Protein AF-A0A445AL37-F1 (afdb_monomer_lite)

Structure (mmCIF, N/CA/C/O backbone):
data_AF-A0A445AL37-F1
#
_entry.id   AF-A0A445AL37-F1
#
loop_
_atom_site.group_PDB
_atom_site.id
_atom_site.type_symbol
_atom_site.label_atom_id
_atom_site.label_alt_id
_atom_site.label_comp_id
_atom_site.label_asym_id
_atom_site.label_entity_id
_atom_site.label_seq_id
_atom_site.pdbx_PDB_ins_code
_atom_site.Cartn_x
_atom_site.Cartn_y
_atom_site.Cartn_z
_atom_site.occupancy
_atom_site.B_iso_or_equiv
_atom_site.auth_seq_id
_atom_site.auth_comp_id
_atom_site.auth_asym_id
_atom_site.auth_atom_id
_atom_site.pdbx_PDB_model_num
ATOM 1 N N . MET A 1 1 ? 36.802 3.560 -59.551 1.00 44.22 1 MET A N 1
ATOM 2 C CA . MET A 1 1 ? 37.336 3.622 -58.174 1.00 44.22 1 MET A CA 1
ATOM 3 C C . MET A 1 1 ? 36.178 3.365 -57.217 1.00 44.22 1 MET A C 1
ATOM 5 O O . MET A 1 1 ? 35.379 4.259 -56.989 1.00 44.22 1 MET A O 1
ATOM 9 N N . HIS A 1 2 ? 36.007 2.120 -56.765 1.00 55.50 2 HIS A N 1
ATOM 10 C CA . HIS A 1 2 ? 34.945 1.753 -55.824 1.00 55.50 2 HIS A CA 1
ATOM 11 C C . HIS A 1 2 ? 35.498 1.834 -54.402 1.00 55.50 2 HIS A C 1
ATOM 13 O O . HIS A 1 2 ? 36.269 0.970 -53.993 1.00 55.50 2 HIS A O 1
ATOM 19 N N . ILE A 1 3 ? 35.124 2.873 -53.657 1.00 60.44 3 ILE A N 1
ATOM 20 C CA . ILE A 1 3 ? 35.417 2.962 -52.224 1.00 60.44 3 ILE A CA 1
ATOM 21 C C . ILE A 1 3 ? 34.260 2.271 -51.496 1.00 60.44 3 ILE A C 1
ATOM 23 O O . ILE A 1 3 ? 33.146 2.790 -51.467 1.00 60.44 3 ILE A O 1
ATOM 27 N N . LYS A 1 4 ? 34.495 1.078 -50.943 1.00 62.34 4 LYS A N 1
ATOM 28 C CA . LYS A 1 4 ? 33.542 0.440 -50.024 1.00 62.34 4 LYS A CA 1
ATOM 29 C C . LYS A 1 4 ? 33.627 1.148 -48.668 1.00 62.34 4 LYS A C 1
ATOM 31 O O . LYS A 1 4 ? 34.684 1.165 -48.046 1.00 62.34 4 LYS A O 1
ATOM 36 N N . SER A 1 5 ? 32.517 1.743 -48.238 1.00 65.12 5 SER A N 1
ATOM 37 C CA . SER A 1 5 ? 32.360 2.387 -46.930 1.00 65.12 5 SER A CA 1
ATOM 38 C C . SER A 1 5 ? 32.136 1.325 -45.847 1.00 65.12 5 SER A C 1
ATOM 40 O O . SER A 1 5 ? 31.016 0.863 -45.655 1.00 65.12 5 SER A O 1
ATOM 42 N N . SER A 1 6 ? 33.198 0.918 -45.148 1.00 63.50 6 SER A N 1
ATOM 43 C CA . SER A 1 6 ? 33.133 0.019 -43.979 1.00 63.50 6 SER A CA 1
ATOM 44 C C . SER A 1 6 ? 32.807 0.748 -42.667 1.00 63.50 6 SER A C 1
ATOM 46 O O . SER A 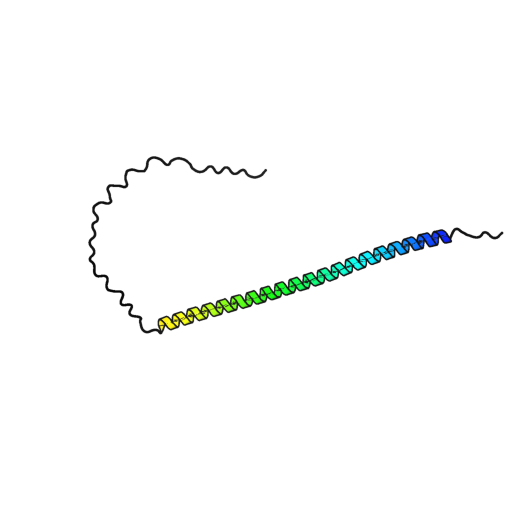1 6 ? 32.726 0.135 -41.608 1.00 63.50 6 SER A O 1
ATOM 48 N N . TYR A 1 7 ? 32.608 2.067 -42.717 1.00 61.78 7 TYR A N 1
ATOM 49 C CA . TYR A 1 7 ? 32.434 2.903 -41.526 1.00 61.78 7 TYR A CA 1
ATOM 50 C C . TYR A 1 7 ? 31.025 2.831 -40.904 1.00 61.78 7 TYR A C 1
ATOM 52 O O . TYR A 1 7 ? 30.825 3.323 -39.795 1.00 61.78 7 TYR A O 1
ATOM 60 N N . GLY A 1 8 ? 30.040 2.243 -41.593 1.00 63.62 8 GLY A N 1
ATOM 61 C CA . GLY A 1 8 ? 28.643 2.206 -41.139 1.00 63.62 8 GLY A CA 1
ATOM 62 C C . GLY A 1 8 ? 28.296 1.048 -40.198 1.00 63.62 8 GLY A C 1
ATOM 63 O O . GLY A 1 8 ? 27.533 1.239 -39.256 1.00 63.62 8 GLY A O 1
ATOM 64 N N . GLU A 1 9 ? 28.873 -0.132 -40.418 1.00 67.38 9 GLU A N 1
ATOM 65 C CA . GLU A 1 9 ? 28.580 -1.355 -39.649 1.00 67.38 9 GLU A CA 1
ATOM 66 C C . GLU A 1 9 ? 28.902 -1.219 -38.146 1.00 67.38 9 GLU A C 1
ATOM 68 O O . GLU A 1 9 ? 28.002 -1.429 -37.331 1.00 67.38 9 GLU A O 1
ATOM 73 N N . PRO A 1 10 ? 30.098 -0.735 -37.742 1.00 72.75 10 PRO A N 1
ATOM 74 C CA . PRO A 1 10 ? 30.441 -0.570 -36.324 1.00 72.75 10 PRO A CA 1
ATOM 75 C C . PRO A 1 10 ? 29.579 0.485 -35.614 1.00 72.75 10 PRO A C 1
ATOM 77 O O . PRO A 1 10 ? 29.328 0.415 -34.410 1.00 72.75 10 PRO A O 1
ATOM 80 N N . LEU A 1 11 ? 29.112 1.493 -36.361 1.00 77.75 11 LEU A N 1
ATOM 81 C CA . LEU A 1 11 ? 28.252 2.548 -35.831 1.00 77.75 11 LEU A CA 1
ATOM 82 C C . LEU A 1 11 ? 26.833 2.034 -35.566 1.00 77.75 11 LEU A C 1
ATOM 84 O O . LEU A 1 11 ? 26.216 2.431 -34.574 1.00 77.75 11 LEU A O 1
ATOM 88 N N . LEU A 1 12 ? 26.317 1.166 -36.439 1.00 82.56 12 LEU A N 1
ATOM 89 C CA . LEU A 1 12 ? 25.021 0.515 -36.256 1.00 82.56 12 LEU A CA 1
ATOM 90 C C . LEU A 1 12 ? 25.051 -0.442 -35.063 1.00 82.56 12 LEU A C 1
ATOM 92 O O . LEU A 1 12 ? 24.135 -0.410 -34.246 1.00 82.56 12 LEU A O 1
ATOM 96 N N . GLU A 1 13 ? 26.134 -1.195 -34.895 1.00 82.50 13 GLU A N 1
ATOM 97 C CA . GLU A 1 13 ? 26.324 -2.110 -33.765 1.00 82.50 13 GLU A CA 1
ATOM 98 C C . GLU A 1 13 ? 26.387 -1.360 -32.420 1.00 82.50 13 GLU A C 1
ATOM 100 O O . GLU A 1 13 ? 25.709 -1.715 -31.451 1.00 82.50 13 GLU A O 1
ATOM 105 N N . LEU A 1 14 ? 27.119 -0.240 -32.372 1.00 88.44 14 LEU A N 1
ATOM 106 C CA . LEU A 1 14 ? 27.173 0.625 -31.191 1.00 88.44 14 LEU A CA 1
ATOM 107 C C . LEU A 1 14 ? 25.814 1.272 -30.881 1.00 88.44 14 LEU A C 1
ATOM 109 O O . LEU A 1 14 ? 25.459 1.435 -29.711 1.00 88.44 14 LEU A O 1
ATOM 113 N N . ARG A 1 15 ? 25.056 1.668 -31.910 1.00 87.88 15 ARG A N 1
ATOM 114 C CA . ARG A 1 15 ? 23.698 2.207 -31.744 1.00 87.88 15 ARG A CA 1
ATOM 115 C C . ARG A 1 15 ? 22.738 1.141 -31.228 1.00 87.88 15 ARG A C 1
ATOM 117 O O . ARG A 1 15 ? 22.012 1.440 -30.285 1.00 87.88 15 ARG A O 1
ATOM 124 N N . SER A 1 16 ? 22.791 -0.078 -31.767 1.00 90.19 16 SER A N 1
ATOM 125 C CA . SER A 1 16 ? 22.000 -1.215 -31.283 1.00 90.19 16 SER A CA 1
ATOM 126 C C . SER A 1 16 ? 22.259 -1.457 -29.801 1.00 90.19 16 SER A C 1
ATOM 128 O O . SER A 1 16 ? 21.332 -1.399 -29.004 1.00 90.19 16 SER A O 1
ATOM 130 N N . ARG A 1 17 ? 23.532 -1.548 -29.390 1.00 92.88 17 ARG A N 1
ATOM 131 C CA . ARG A 1 17 ? 23.899 -1.763 -27.981 1.00 92.88 17 ARG A CA 1
ATOM 132 C C . ARG A 1 17 ? 23.352 -0.685 -27.039 1.00 92.88 17 ARG A C 1
ATOM 134 O O . ARG A 1 17 ? 22.975 -0.983 -25.907 1.00 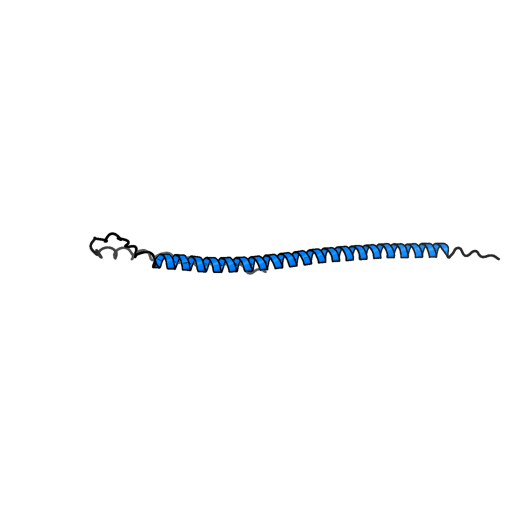92.88 17 ARG A O 1
ATOM 141 N N . LYS A 1 18 ? 23.334 0.581 -27.469 1.00 95.19 18 LYS A N 1
ATOM 142 C CA . LYS A 1 18 ? 22.761 1.680 -26.672 1.00 95.19 18 LYS A CA 1
ATOM 143 C C . LYS A 1 18 ? 21.244 1.554 -26.537 1.00 95.19 18 LYS A C 1
ATOM 145 O O . LYS A 1 18 ? 20.719 1.852 -25.469 1.00 95.19 18 LYS A O 1
ATOM 150 N N . ILE A 1 19 ? 20.566 1.118 -27.597 1.00 96.12 19 ILE A N 1
ATOM 151 C CA . ILE A 1 19 ? 19.122 0.867 -27.587 1.00 96.12 19 ILE A CA 1
ATOM 152 C C . ILE A 1 19 ? 18.808 -0.313 -26.667 1.00 96.12 19 ILE A C 1
ATOM 154 O O . ILE A 1 19 ? 17.963 -0.167 -25.794 1.00 96.12 19 ILE A O 1
ATOM 158 N N . ASP A 1 20 ? 19.543 -1.420 -26.767 1.00 96.38 20 ASP A N 1
ATOM 159 C CA . ASP A 1 20 ? 19.342 -2.596 -25.911 1.00 96.38 20 ASP A CA 1
ATOM 160 C C . ASP A 1 20 ? 19.508 -2.247 -24.426 1.00 96.38 20 ASP A C 1
ATOM 162 O O . ASP A 1 20 ? 18.691 -2.622 -23.586 1.00 96.38 20 ASP A O 1
ATOM 166 N N . ASN A 1 21 ? 20.528 -1.450 -24.092 1.00 96.94 21 ASN A N 1
ATOM 167 C CA . ASN A 1 21 ? 20.728 -0.967 -22.726 1.00 96.94 21 ASN A CA 1
ATOM 168 C C . ASN A 1 21 ? 19.554 -0.103 -22.241 1.00 96.94 21 ASN A C 1
ATOM 170 O O . ASN A 1 21 ? 19.102 -0.256 -21.105 1.00 96.94 21 ASN A O 1
ATOM 174 N N . LEU A 1 22 ? 19.045 0.783 -23.102 1.00 97.00 22 LEU A N 1
ATOM 175 C CA . LEU A 1 22 ? 17.888 1.614 -22.790 1.00 97.00 22 LEU A CA 1
ATOM 176 C C . LEU A 1 22 ? 16.634 0.763 -22.571 1.00 97.00 22 LEU A C 1
ATOM 178 O O . LEU A 1 22 ? 15.909 1.015 -21.614 1.00 97.00 22 LEU A O 1
ATOM 182 N N . VAL A 1 23 ? 16.412 -0.256 -23.404 1.00 97.25 23 VAL A N 1
ATOM 183 C CA . VAL A 1 23 ? 15.292 -1.195 -23.269 1.00 97.25 23 VAL A CA 1
ATOM 184 C C . VAL A 1 23 ? 15.364 -1.909 -21.922 1.00 97.25 23 VAL A C 1
ATOM 186 O O . VAL A 1 23 ? 14.397 -1.852 -21.167 1.00 97.25 23 VAL A O 1
ATOM 189 N N . ILE A 1 24 ? 16.520 -2.471 -21.558 1.00 97.38 24 ILE A N 1
ATOM 190 C CA . ILE A 1 24 ? 16.718 -3.129 -20.254 1.00 97.38 24 ILE A CA 1
ATOM 191 C C . ILE A 1 24 ? 16.436 -2.155 -19.107 1.00 97.38 24 ILE A C 1
ATOM 193 O O . ILE A 1 24 ? 15.706 -2.475 -18.171 1.00 97.38 24 ILE A O 1
ATOM 197 N N . ARG A 1 25 ? 16.983 -0.938 -19.180 1.00 97.75 25 ARG A N 1
ATOM 198 C CA . ARG A 1 25 ? 16.780 0.065 -18.132 1.00 97.75 25 ARG A CA 1
ATOM 199 C C . ARG A 1 25 ? 15.313 0.475 -18.016 1.00 97.75 25 ARG A C 1
ATOM 201 O O . ARG A 1 25 ? 14.830 0.640 -16.903 1.00 97.75 25 ARG A O 1
ATOM 208 N N . SER A 1 26 ? 14.620 0.632 -19.142 1.00 97.38 26 SER A N 1
ATOM 209 C CA . SER A 1 26 ? 13.197 0.970 -19.161 1.00 97.38 26 SER A CA 1
ATOM 210 C C . SER A 1 26 ? 12.336 -0.155 -18.592 1.00 97.38 26 SER A C 1
ATOM 212 O O . SER A 1 26 ? 11.475 0.121 -17.766 1.00 97.38 26 SER A O 1
ATOM 214 N N . HIS A 1 27 ? 12.635 -1.410 -18.934 1.00 98.06 27 HIS A N 1
ATOM 215 C CA . HIS A 1 27 ? 11.939 -2.573 -18.397 1.00 98.06 27 HIS A CA 1
ATOM 216 C C . HIS A 1 27 ? 12.061 -2.635 -16.873 1.00 98.06 27 HIS A C 1
ATOM 218 O O . HIS A 1 27 ? 11.046 -2.691 -16.192 1.00 98.06 27 HIS A O 1
ATOM 224 N N . ASN A 1 28 ? 13.273 -2.483 -16.331 1.00 97.19 28 ASN A N 1
ATOM 225 C CA . ASN A 1 28 ? 13.488 -2.496 -14.882 1.00 97.19 28 ASN A CA 1
ATOM 226 C C . ASN A 1 28 ? 12.743 -1.364 -14.153 1.00 97.19 28 ASN A C 1
ATOM 228 O O . ASN A 1 28 ? 12.284 -1.553 -13.031 1.00 97.19 28 ASN A O 1
ATOM 232 N N . ILE A 1 29 ? 12.632 -0.179 -14.767 1.00 98.12 29 ILE A N 1
ATOM 233 C CA . ILE A 1 29 ? 11.867 0.938 -14.192 1.00 98.12 29 ILE A CA 1
ATOM 234 C C . ILE A 1 29 ? 10.369 0.618 -14.192 1.00 98.12 29 ILE A C 1
ATOM 236 O O . ILE A 1 29 ? 9.697 0.907 -13.206 1.00 98.12 29 ILE A O 1
ATOM 240 N N . CYS A 1 30 ? 9.851 0.034 -15.274 1.00 97.62 30 CYS A N 1
ATOM 241 C CA . CYS A 1 30 ? 8.451 -0.373 -15.358 1.00 97.62 30 CYS A CA 1
ATOM 242 C C . CYS A 1 30 ? 8.116 -1.481 -14.354 1.00 97.62 30 CYS A C 1
ATOM 244 O O . CYS A 1 30 ? 7.125 -1.342 -13.650 1.00 97.62 30 CYS A O 1
ATOM 246 N N . GLU A 1 31 ? 8.948 -2.518 -14.239 1.00 98.06 31 GLU A N 1
ATOM 247 C CA . GLU A 1 31 ? 8.778 -3.583 -13.237 1.00 98.06 31 GLU A CA 1
ATOM 248 C C . GLU A 1 31 ? 8.744 -3.002 -11.821 1.00 98.06 31 GLU A C 1
ATOM 250 O O . GLU A 1 31 ? 7.795 -3.235 -11.081 1.00 98.06 31 GLU A O 1
ATOM 255 N N . PHE A 1 32 ? 9.706 -2.140 -11.474 1.00 97.50 32 PHE A N 1
ATOM 256 C CA . PHE A 1 32 ? 9.721 -1.478 -10.168 1.00 97.50 32 PHE A CA 1
ATOM 257 C C . PHE A 1 32 ? 8.468 -0.623 -9.922 1.00 97.50 32 PHE A C 1
ATOM 259 O O . PHE A 1 32 ? 7.920 -0.615 -8.820 1.00 97.50 32 PHE A O 1
ATOM 266 N N . ALA A 1 33 ? 8.007 0.111 -10.938 1.00 98.19 33 ALA A N 1
ATOM 267 C CA . ALA A 1 33 ? 6.791 0.906 -10.827 1.00 98.19 33 ALA A CA 1
ATOM 268 C C . ALA A 1 33 ? 5.561 0.014 -10.580 1.00 98.19 33 ALA A C 1
ATOM 270 O O . ALA A 1 33 ? 4.765 0.333 -9.699 1.00 98.19 33 ALA A O 1
ATOM 271 N N . LEU A 1 34 ? 5.446 -1.114 -11.286 1.00 97.31 34 LEU A N 1
ATOM 272 C CA . LEU A 1 34 ? 4.359 -2.081 -11.110 1.00 97.31 34 LEU A CA 1
ATOM 273 C C . LEU A 1 34 ? 4.388 -2.733 -9.723 1.00 97.31 34 LEU A C 1
ATOM 275 O O . LEU A 1 34 ? 3.367 -2.747 -9.041 1.00 97.31 34 LEU A O 1
ATOM 279 N N . GLU A 1 35 ? 5.553 -3.188 -9.254 1.00 97.62 35 GLU A N 1
ATOM 280 C CA . GLU A 1 35 ? 5.716 -3.711 -7.889 1.00 97.62 35 GLU A CA 1
ATOM 281 C C . GLU A 1 35 ? 5.308 -2.663 -6.840 1.00 97.62 35 GLU A C 1
ATOM 283 O O . GLU A 1 35 ? 4.629 -2.971 -5.859 1.00 97.62 35 GLU A O 1
ATOM 288 N N . SER A 1 36 ? 5.684 -1.396 -7.046 1.00 96.56 36 SER A N 1
ATOM 289 C CA . SER A 1 36 ? 5.323 -0.308 -6.132 1.00 96.56 36 SER A CA 1
ATOM 290 C C . SER A 1 36 ? 3.818 -0.014 -6.116 1.00 96.56 36 SER A C 1
ATOM 292 O O . SER A 1 36 ? 3.259 0.303 -5.061 1.00 96.56 36 SER A O 1
ATOM 294 N N . GLU A 1 37 ? 3.149 -0.149 -7.261 1.00 97.69 37 GLU A N 1
ATOM 295 C CA . GLU A 1 37 ? 1.701 -0.003 -7.388 1.00 97.69 37 GLU A CA 1
ATOM 296 C C . GLU A 1 37 ? 0.973 -1.146 -6.671 1.00 97.69 37 GLU A C 1
ATOM 298 O O . GLU A 1 37 ? 0.067 -0.889 -5.876 1.00 97.69 37 GLU A O 1
ATOM 303 N N . GLU A 1 38 ? 1.420 -2.390 -6.858 1.00 97.62 38 GLU A N 1
ATOM 304 C CA . GLU A 1 38 ? 0.872 -3.562 -6.168 1.00 97.62 38 GLU A CA 1
ATOM 305 C C . GLU A 1 38 ? 1.022 -3.440 -4.645 1.00 97.62 38 GLU A C 1
ATOM 307 O O . GLU A 1 38 ? 0.054 -3.625 -3.902 1.00 97.62 38 GLU A O 1
ATOM 312 N N . LEU A 1 39 ? 2.202 -3.041 -4.160 1.00 97.88 39 LEU A N 1
ATOM 313 C CA . LEU A 1 39 ? 2.430 -2.796 -2.733 1.00 97.88 39 LEU A CA 1
ATOM 314 C C . LEU A 1 39 ? 1.513 -1.699 -2.182 1.00 97.88 39 LEU A C 1
ATOM 316 O O . LEU A 1 39 ? 0.981 -1.831 -1.077 1.00 97.88 39 LEU A O 1
ATOM 320 N N . THR A 1 40 ? 1.305 -0.627 -2.948 1.00 98.06 40 THR A N 1
ATOM 321 C CA . THR A 1 40 ? 0.405 0.465 -2.557 1.00 98.06 40 THR A CA 1
ATOM 322 C C . THR A 1 40 ? -1.045 -0.016 -2.490 1.00 98.06 40 THR A C 1
ATOM 324 O O . THR A 1 40 ? -1.756 0.322 -1.542 1.00 98.06 40 THR A O 1
ATOM 327 N N . ALA A 1 41 ? -1.477 -0.855 -3.434 1.00 98.06 41 ALA A N 1
ATOM 328 C CA . ALA A 1 41 ? -2.807 -1.454 -3.429 1.00 98.06 41 ALA A CA 1
ATOM 329 C C . ALA A 1 41 ? -3.021 -2.355 -2.201 1.00 98.06 41 ALA A C 1
ATOM 331 O O . ALA A 1 41 ? -4.030 -2.221 -1.507 1.00 98.06 41 ALA A O 1
ATOM 332 N N . ILE A 1 42 ? -2.047 -3.212 -1.873 1.00 98.38 42 ILE A N 1
ATOM 333 C CA . ILE A 1 42 ? -2.096 -4.065 -0.675 1.00 98.38 42 ILE A CA 1
ATOM 334 C C . ILE A 1 42 ? -2.192 -3.211 0.594 1.00 98.38 42 ILE A C 1
ATOM 336 O O . ILE A 1 42 ? -3.012 -3.499 1.470 1.00 98.38 42 ILE A O 1
ATOM 340 N N . LEU A 1 43 ? -1.384 -2.151 0.697 1.00 98.38 43 LEU A N 1
ATOM 341 C CA . LEU A 1 43 ? -1.392 -1.257 1.854 1.00 98.38 43 LEU A CA 1
ATOM 342 C C . LEU A 1 43 ? -2.746 -0.561 2.023 1.00 98.38 43 LEU A C 1
ATOM 344 O O . LEU A 1 43 ? -3.257 -0.491 3.142 1.00 98.38 43 LEU A O 1
ATOM 348 N N . GLN A 1 44 ? -3.340 -0.083 0.929 1.00 98.50 44 GLN A N 1
ATOM 349 C CA . GLN A 1 44 ? -4.651 0.558 0.957 1.00 98.50 44 GLN A CA 1
ATOM 350 C C . GLN A 1 44 ? -5.735 -0.421 1.427 1.00 98.50 44 GLN A C 1
ATOM 352 O O . GLN A 1 44 ? -6.490 -0.100 2.343 1.00 98.50 44 GLN A O 1
ATOM 357 N N . CYS A 1 45 ? -5.759 -1.647 0.892 1.00 98.31 45 CYS A N 1
ATOM 358 C CA . CYS A 1 45 ? -6.692 -2.680 1.344 1.00 98.31 45 CYS A CA 1
ATOM 359 C C . CYS A 1 45 ? -6.508 -3.025 2.831 1.00 98.31 45 CYS A C 1
ATOM 361 O O . CYS A 1 45 ? -7.488 -3.186 3.558 1.00 98.31 45 CYS A O 1
ATOM 363 N N . ALA A 1 46 ? -5.263 -3.129 3.307 1.00 98.56 46 ALA A N 1
ATOM 364 C CA . ALA A 1 46 ? -4.979 -3.389 4.716 1.00 98.56 46 ALA A CA 1
ATOM 365 C C . ALA A 1 46 ? -5.474 -2.247 5.617 1.00 98.56 46 ALA A C 1
ATOM 367 O O . ALA A 1 46 ? -6.070 -2.504 6.665 1.00 98.56 46 ALA A O 1
ATOM 368 N N . TYR A 1 47 ? -5.269 -0.997 5.199 1.00 98.06 47 TYR A N 1
ATOM 369 C CA . TYR A 1 47 ? -5.780 0.175 5.903 1.00 98.06 47 TYR A CA 1
ATOM 370 C C . TYR A 1 47 ? -7.309 0.162 5.989 1.00 98.06 47 TYR A C 1
ATOM 372 O O . TYR A 1 47 ? -7.858 0.317 7.082 1.00 98.06 47 TYR A O 1
ATOM 380 N N . ASP A 1 48 ? -7.993 -0.083 4.872 1.00 97.88 48 ASP A N 1
ATOM 381 C CA . ASP A 1 48 ? -9.455 -0.121 4.824 1.00 97.88 48 ASP A CA 1
ATOM 382 C C . ASP A 1 48 ? -10.015 -1.232 5.728 1.00 97.88 48 ASP A C 1
ATOM 384 O O . ASP A 1 48 ? -10.929 -0.980 6.514 1.00 97.88 48 ASP A O 1
ATOM 388 N N . ASN A 1 49 ? -9.403 -2.422 5.724 1.00 97.62 49 ASN A N 1
ATOM 389 C CA . ASN A 1 49 ? -9.779 -3.525 6.616 1.00 97.62 49 ASN A CA 1
ATOM 390 C C . ASN A 1 49 ? -9.656 -3.140 8.097 1.00 97.62 49 ASN A C 1
ATOM 392 O O . ASN A 1 49 ? -10.585 -3.353 8.879 1.00 97.62 49 ASN A O 1
ATOM 396 N N . VAL A 1 50 ? -8.531 -2.532 8.480 1.00 97.38 50 VAL A N 1
ATOM 397 C CA . VAL A 1 50 ? -8.292 -2.057 9.851 1.00 97.38 50 VAL A CA 1
ATOM 398 C C . VAL A 1 50 ? -9.304 -0.975 10.241 1.00 97.38 50 VAL A C 1
ATOM 400 O O . VAL A 1 50 ? -9.808 -0.963 11.367 1.00 97.38 50 VAL A O 1
ATOM 403 N N . MET A 1 51 ? -9.652 -0.079 9.317 1.00 97.50 51 MET A N 1
ATOM 404 C CA . MET A 1 51 ? -10.679 0.937 9.538 1.00 97.50 51 MET A CA 1
ATOM 405 C C . MET A 1 51 ? -12.067 0.321 9.738 1.00 97.50 51 MET A C 1
ATOM 407 O O . MET A 1 51 ? -12.788 0.743 10.649 1.00 97.50 51 MET A O 1
ATOM 411 N N . THR A 1 52 ? -12.433 -0.695 8.956 1.00 97.38 52 THR A N 1
ATOM 412 C CA . THR A 1 52 ? -13.690 -1.436 9.117 1.00 97.38 52 THR A CA 1
ATOM 413 C C . THR A 1 52 ? -13.748 -2.165 10.458 1.00 97.38 52 THR A C 1
ATOM 415 O O . THR A 1 52 ? -14.732 -2.015 11.184 1.00 97.38 52 THR A O 1
ATOM 418 N N . GLU A 1 53 ? -12.688 -2.879 10.844 1.00 96.56 53 GLU A N 1
ATOM 419 C CA . GLU A 1 53 ? -12.619 -3.593 12.126 1.00 96.56 53 GLU A CA 1
ATOM 420 C C . GLU A 1 53 ? -12.714 -2.627 13.318 1.00 96.56 53 GLU A C 1
ATOM 422 O O . GLU A 1 53 ? -13.476 -2.852 14.265 1.00 96.56 53 GLU A O 1
ATOM 427 N N . MET A 1 54 ? -12.012 -1.490 13.253 1.00 95.75 54 MET A N 1
ATOM 428 C CA . MET A 1 54 ? -12.106 -0.447 14.275 1.00 95.75 54 MET A CA 1
ATOM 429 C C . MET A 1 54 ? -13.529 0.105 14.420 1.00 95.75 54 MET A C 1
ATOM 431 O O . MET A 1 54 ? -13.969 0.377 15.542 1.00 95.75 54 MET A O 1
ATOM 435 N N . GLN A 1 55 ? -14.258 0.296 13.317 1.00 96.25 55 GLN A N 1
ATOM 436 C CA . GLN A 1 55 ? -15.649 0.754 13.363 1.00 96.25 55 GLN A CA 1
ATOM 437 C C . GLN A 1 55 ? -16.573 -0.309 13.953 1.00 96.25 55 GLN A C 1
ATOM 439 O O . GLN A 1 55 ? -17.381 0.003 14.829 1.00 96.25 55 GLN A O 1
ATOM 444 N N . GLU A 1 56 ? -16.419 -1.567 13.553 1.00 94.06 56 GLU A N 1
ATOM 445 C CA . GLU A 1 56 ? -17.206 -2.670 14.099 1.00 94.06 56 GLU A CA 1
ATOM 446 C C . GLU A 1 56 ? -16.983 -2.814 15.614 1.00 94.06 56 GLU A C 1
ATOM 448 O O . GLU A 1 56 ? -17.938 -2.918 16.387 1.00 94.06 56 GLU A O 1
ATOM 453 N N . HIS A 1 57 ? -15.733 -2.722 16.076 1.00 93.44 57 HIS A N 1
ATOM 454 C CA . HIS A 1 57 ? -15.407 -2.746 17.501 1.00 93.44 57 HIS A CA 1
ATOM 455 C C . HIS A 1 57 ? -16.022 -1.558 18.265 1.00 93.44 57 HIS A C 1
ATOM 457 O O . HIS A 1 57 ? -16.533 -1.712 19.382 1.00 93.44 57 HIS A O 1
ATOM 463 N N . LYS A 1 58 ? -16.043 -0.361 17.665 1.00 92.31 58 LYS A N 1
ATOM 464 C CA . LYS A 1 58 ? -16.726 0.810 18.241 1.00 92.31 58 LYS A CA 1
ATOM 465 C C . LYS A 1 58 ? -18.233 0.595 18.370 1.00 92.31 58 LYS A C 1
ATOM 467 O O . LYS A 1 58 ? -18.808 1.001 19.375 1.00 92.31 58 LYS A O 1
ATOM 472 N N . VAL A 1 59 ? -18.877 -0.036 17.393 1.00 91.62 59 VAL A N 1
ATOM 473 C CA . VAL A 1 59 ? -20.313 -0.353 17.465 1.00 91.62 59 VAL A CA 1
ATOM 474 C C . VAL A 1 59 ? -20.573 -1.398 18.551 1.00 91.62 59 VAL A C 1
ATOM 476 O O . VAL A 1 59 ? -21.368 -1.145 19.455 1.00 91.62 59 VAL A O 1
ATOM 479 N N . LYS A 1 60 ? -19.823 -2.506 18.548 1.00 88.56 60 LYS A N 1
ATOM 480 C CA . LYS A 1 60 ? -19.940 -3.584 19.546 1.00 88.56 60 LYS A CA 1
ATOM 481 C C . LYS A 1 60 ? -19.733 -3.091 20.978 1.00 88.56 60 LYS A C 1
ATOM 483 O O . LYS A 1 60 ? -20.405 -3.543 21.898 1.00 88.56 60 LYS A O 1
ATOM 488 N N . SER A 1 61 ? -18.789 -2.180 21.201 1.00 85.88 61 SER A N 1
ATOM 489 C CA . SER A 1 61 ? -18.552 -1.621 22.541 1.00 85.88 61 SER A CA 1
ATOM 490 C C . SER A 1 61 ? -19.699 -0.721 23.015 1.00 85.88 61 SER A C 1
ATOM 492 O O . SER A 1 61 ? -20.065 -0.788 24.188 1.00 85.88 61 SER A O 1
ATOM 494 N N . LYS A 1 62 ? -20.320 0.060 22.121 1.00 83.31 62 LYS A N 1
ATOM 495 C CA . LYS A 1 62 ? -21.526 0.848 22.436 1.00 83.31 62 LYS A CA 1
ATOM 496 C C . LYS A 1 62 ? -22.736 -0.036 22.728 1.00 83.31 62 LYS A C 1
ATOM 498 O O . LYS A 1 62 ? -23.462 0.235 23.676 1.00 83.31 62 LYS A O 1
ATOM 503 N N . GLU A 1 63 ? -22.927 -1.098 21.954 1.00 82.62 63 GLU A N 1
ATOM 504 C CA . GLU A 1 63 ? -23.990 -2.080 22.185 1.00 82.62 63 GLU A CA 1
ATOM 505 C C . GLU A 1 63 ? -23.836 -2.753 23.556 1.00 82.62 63 GLU A C 1
ATOM 507 O O . GLU A 1 63 ? -24.771 -2.761 24.352 1.00 82.62 63 GLU A O 1
ATOM 512 N N . LYS A 1 64 ? -22.623 -3.213 23.894 1.00 82.69 64 LYS A N 1
ATOM 513 C CA . LYS A 1 64 ? -22.316 -3.772 25.221 1.00 82.69 64 LYS A CA 1
ATOM 514 C C . LYS A 1 64 ? -22.580 -2.777 26.350 1.00 82.69 64 LYS A C 1
ATOM 516 O O . LYS A 1 64 ? -23.078 -3.173 27.400 1.00 82.69 64 LYS A O 1
ATOM 521 N N . TYR A 1 65 ? -22.251 -1.501 26.143 1.00 78.44 65 TYR A N 1
ATOM 522 C CA . TYR A 1 65 ? -22.519 -0.452 27.124 1.00 78.44 65 TYR A CA 1
ATOM 523 C C . TYR A 1 65 ? -24.025 -0.280 27.368 1.00 78.44 65 TYR A C 1
ATOM 525 O O . TYR A 1 65 ? -24.455 -0.318 28.520 1.00 78.44 65 TYR A O 1
ATOM 533 N N . LEU A 1 66 ? -24.831 -0.169 26.307 1.00 79.19 66 LEU A N 1
ATOM 534 C CA . LEU A 1 66 ? -26.291 -0.059 26.418 1.00 79.19 66 LEU A CA 1
ATOM 535 C C . LEU A 1 66 ? -26.902 -1.286 27.103 1.00 79.19 66 LEU A C 1
ATOM 537 O O . LEU A 1 66 ? -27.679 -1.137 28.043 1.00 79.19 66 LEU A O 1
ATOM 541 N N . LEU A 1 67 ? -26.467 -2.485 26.712 1.00 75.94 67 LEU A N 1
ATOM 5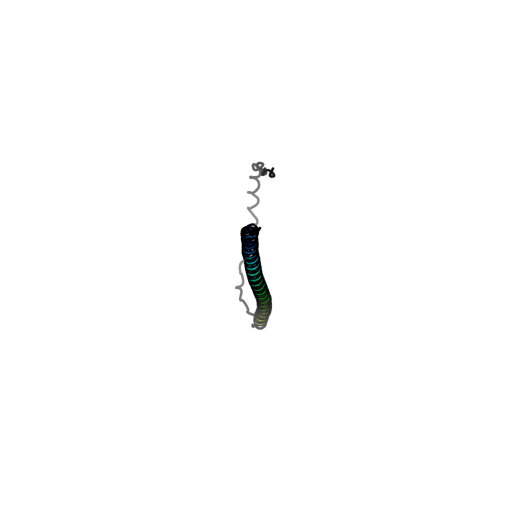42 C CA . LEU A 1 67 ? -26.911 -3.734 27.324 1.00 75.94 67 LEU A CA 1
ATOM 543 C C . LEU A 1 67 ? -26.580 -3.784 28.826 1.00 75.94 67 LEU A C 1
ATOM 545 O O . LEU A 1 67 ? -27.400 -4.205 29.637 1.00 75.94 67 LEU A O 1
ATOM 549 N N . SER A 1 68 ? -25.392 -3.317 29.228 1.00 73.81 68 SER A N 1
ATOM 550 C CA . SER A 1 68 ? -25.005 -3.262 30.645 1.00 73.81 68 SER A CA 1
ATOM 551 C C . SER A 1 68 ? -25.823 -2.253 31.458 1.00 73.81 68 SER A C 1
ATOM 553 O O . SER A 1 68 ? -26.125 -2.512 32.622 1.00 73.81 68 SER A O 1
ATOM 555 N N . HIS A 1 69 ? -26.216 -1.132 30.848 1.00 77.12 69 HIS A N 1
ATOM 556 C CA . HIS A 1 69 ? -27.062 -0.125 31.483 1.00 77.12 69 HIS A CA 1
ATOM 557 C C . HIS A 1 69 ? -28.487 -0.649 31.710 1.00 77.12 69 HIS A C 1
ATOM 559 O O . HIS A 1 69 ? -29.033 -0.491 32.802 1.00 77.12 69 HIS A O 1
ATOM 565 N N . GLU A 1 70 ? -29.084 -1.307 30.713 1.00 73.44 70 GLU A N 1
ATOM 566 C CA . GLU A 1 70 ? -30.405 -1.928 30.866 1.00 73.44 70 GLU A CA 1
ATOM 567 C C . GLU A 1 70 ? -30.393 -3.050 31.907 1.00 73.44 70 GLU A C 1
ATOM 569 O O . GLU A 1 70 ? -31.266 -3.077 32.770 1.00 73.44 70 GLU A O 1
ATOM 574 N N . ASN A 1 71 ? -29.378 -3.918 31.903 1.00 70.88 71 ASN A N 1
ATOM 575 C CA . ASN A 1 71 ? -29.268 -5.003 32.882 1.00 70.88 71 ASN A CA 1
ATOM 576 C C . ASN A 1 71 ? -29.153 -4.483 34.325 1.00 70.88 71 ASN A C 1
ATOM 578 O O . ASN A 1 71 ? -29.844 -4.985 35.207 1.00 70.88 71 ASN A O 1
ATOM 582 N N . ALA A 1 72 ? -28.351 -3.439 34.567 1.00 71.12 72 ALA A N 1
ATOM 583 C CA . ALA A 1 72 ? -28.268 -2.811 35.888 1.00 71.12 72 ALA A CA 1
ATOM 584 C C . ALA A 1 72 ? -29.605 -2.177 36.316 1.00 71.12 72 ALA A C 1
ATOM 586 O O . ALA A 1 72 ? -29.980 -2.245 37.487 1.00 71.12 72 ALA A O 1
ATOM 587 N N . SER A 1 73 ? -30.344 -1.585 35.371 1.00 73.88 73 SER A N 1
ATOM 588 C CA . SER A 1 73 ? -31.684 -1.050 35.626 1.00 73.88 73 SER A CA 1
ATOM 589 C C . SER A 1 73 ? -32.697 -2.155 35.943 1.00 73.88 73 SER A C 1
ATOM 591 O O . SER A 1 73 ? -33.545 -1.963 36.812 1.00 73.88 73 SER A O 1
ATOM 593 N N . LEU A 1 74 ? -32.638 -3.299 35.257 1.00 72.62 74 LEU A N 1
ATOM 594 C CA . LEU A 1 74 ? -33.528 -4.437 35.503 1.00 72.62 74 LEU A CA 1
ATOM 595 C C . LEU A 1 74 ? -33.271 -5.066 36.873 1.00 72.62 74 LEU A C 1
ATOM 597 O O . LEU A 1 74 ? -34.229 -5.299 37.609 1.00 72.62 74 LEU A O 1
ATOM 601 N N . ASP A 1 75 ? -32.006 -5.259 37.251 1.00 71.38 75 ASP A N 1
ATOM 602 C CA . ASP A 1 75 ? -31.638 -5.746 38.585 1.00 71.38 75 ASP A CA 1
ATOM 603 C C . ASP A 1 75 ? -32.159 -4.804 39.682 1.00 71.38 75 ASP A C 1
ATOM 605 O O . ASP A 1 75 ? -32.736 -5.252 40.673 1.00 71.38 75 ASP A O 1
ATOM 609 N N . GLN A 1 76 ? -32.061 -3.487 39.472 1.00 71.44 76 GLN A N 1
ATOM 610 C CA . GLN A 1 76 ? -32.555 -2.495 40.428 1.00 71.44 76 GLN A CA 1
ATOM 611 C C . GLN A 1 76 ? -34.089 -2.492 40.557 1.00 71.44 76 GLN A C 1
ATOM 613 O O . GLN A 1 76 ? -34.616 -2.317 41.657 1.00 71.44 76 GLN A O 1
ATOM 618 N N . ILE A 1 77 ? -34.824 -2.701 39.460 1.00 71.75 77 ILE A N 1
ATOM 619 C CA . ILE A 1 77 ? -36.289 -2.849 39.494 1.00 71.75 77 ILE A CA 1
ATOM 620 C C . ILE A 1 77 ? -36.674 -4.136 40.233 1.00 71.75 77 ILE A C 1
ATOM 622 O O . ILE A 1 77 ? -37.634 -4.132 41.003 1.00 71.75 77 ILE A O 1
ATOM 626 N N . ASN A 1 78 ? -35.909 -5.213 40.052 1.00 72.12 78 ASN A N 1
ATOM 627 C CA . ASN A 1 78 ? -36.150 -6.499 40.703 1.00 72.12 78 ASN A CA 1
ATOM 628 C C . ASN A 1 78 ? -35.897 -6.434 42.225 1.00 72.12 78 ASN A C 1
ATOM 630 O O . ASN A 1 78 ? -36.656 -7.008 43.008 1.00 72.12 78 ASN A O 1
ATOM 634 N N . ASP A 1 79 ? -34.897 -5.662 42.659 1.00 67.88 79 ASP A N 1
ATOM 635 C CA . ASP A 1 79 ? -34.616 -5.356 44.072 1.00 67.88 79 ASP A CA 1
ATOM 636 C C . ASP A 1 79 ? -35.685 -4.457 44.723 1.0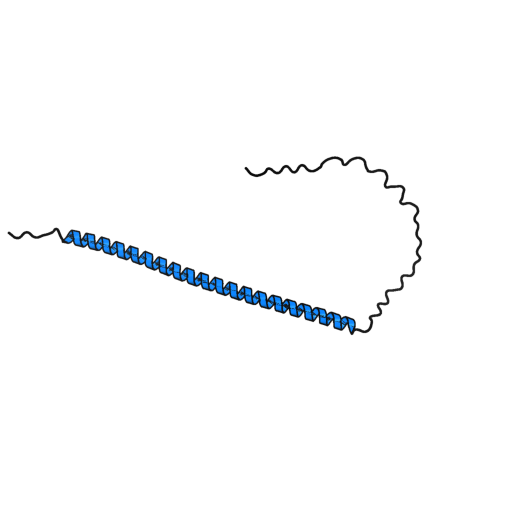0 67.88 79 ASP A C 1
ATOM 638 O O . ASP A 1 79 ? -35.929 -4.530 45.928 1.00 67.88 79 ASP A O 1
ATOM 642 N N . LEU A 1 80 ? -36.341 -3.600 43.937 1.00 71.81 80 LEU A N 1
ATOM 643 C CA . LEU A 1 80 ? -37.444 -2.748 44.399 1.00 71.81 80 LEU A CA 1
ATOM 644 C C . LEU A 1 80 ? -38.797 -3.473 44.394 1.00 71.8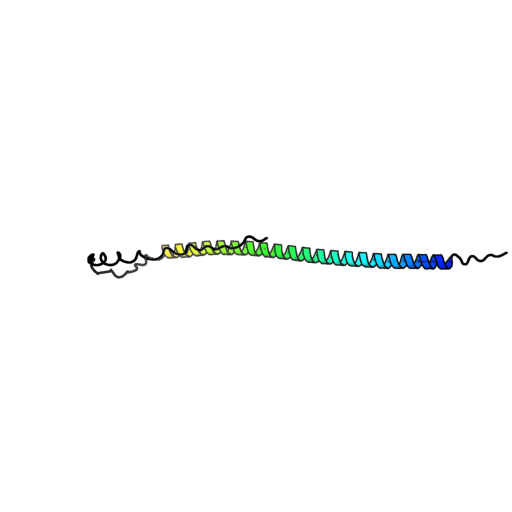1 80 LEU A C 1
ATOM 646 O O . LEU A 1 80 ? -39.669 -3.143 45.197 1.00 71.81 80 LEU A O 1
ATOM 650 N N . GLN A 1 81 ? -38.985 -4.445 43.497 1.00 74.25 81 GLN A N 1
ATOM 651 C CA . GLN A 1 81 ? -40.166 -5.312 43.459 1.00 74.25 81 GLN A CA 1
ATOM 652 C C . GLN A 1 81 ? -40.096 -6.475 44.446 1.00 74.25 81 GLN A C 1
ATOM 654 O O . GLN A 1 81 ? -41.135 -7.064 44.761 1.00 74.25 81 GLN A O 1
ATOM 659 N N . SER A 1 82 ? -38.911 -6.829 44.943 1.00 67.56 82 SER A N 1
ATOM 660 C CA . SER A 1 82 ? -38.814 -7.863 45.963 1.00 67.56 82 SER A CA 1
ATOM 661 C C . SER A 1 82 ? -39.468 -7.367 47.262 1.00 67.56 82 SER A C 1
ATOM 663 O O . SER A 1 82 ? -39.280 -6.213 47.658 1.00 67.56 82 SER A O 1
ATOM 665 N N . PRO A 1 83 ? -40.261 -8.216 47.947 1.00 70.50 83 PRO A N 1
ATOM 666 C CA . PRO A 1 83 ? -40.849 -7.863 49.234 1.00 70.50 83 PRO A CA 1
ATOM 667 C C . PRO A 1 83 ? -39.749 -7.365 50.171 1.00 70.50 83 PRO A C 1
ATOM 669 O O . PRO A 1 83 ? -38.653 -7.931 50.120 1.00 70.50 83 PRO A O 1
ATOM 672 N N . PRO A 1 84 ? -40.006 -6.360 51.032 1.00 66.75 84 PRO A N 1
ATOM 673 C CA . PRO A 1 84 ? -38.981 -5.791 51.893 1.00 66.75 84 PRO A CA 1
ATOM 674 C C . PRO A 1 84 ? -38.281 -6.925 52.633 1.00 66.75 84 PRO A C 1
ATOM 676 O O . PRO A 1 84 ? -38.868 -7.567 53.507 1.00 66.75 84 PRO A O 1
ATOM 679 N N . LEU A 1 85 ? -37.035 -7.206 52.239 1.00 65.19 85 LEU A N 1
ATOM 680 C CA . LEU A 1 85 ? -36.228 -8.224 52.881 1.00 65.19 85 LEU A CA 1
ATOM 681 C C . LEU A 1 85 ? -35.905 -7.671 54.260 1.00 65.19 85 LEU A C 1
ATOM 683 O O . LEU A 1 85 ? -34.943 -6.923 54.446 1.00 65.19 85 LEU A O 1
ATOM 687 N N . VAL A 1 86 ? -36.754 -8.020 55.229 1.00 55.50 86 VAL A N 1
ATOM 688 C CA . VAL A 1 86 ? -36.530 -7.818 56.653 1.00 55.50 86 VAL A CA 1
ATOM 689 C C . VAL A 1 86 ? -35.285 -8.628 56.993 1.00 55.50 86 VAL A C 1
ATOM 691 O O . VAL A 1 86 ? -35.345 -9.765 57.455 1.00 55.50 86 VAL A O 1
ATOM 694 N N . ARG A 1 87 ? -34.110 -8.048 56.733 1.00 57.91 87 ARG A N 1
ATOM 695 C CA . ARG A 1 87 ? -32.869 -8.476 57.351 1.00 57.91 87 ARG A CA 1
ATOM 696 C C . ARG A 1 87 ? -33.104 -8.250 58.830 1.00 57.91 87 ARG A C 1
ATOM 698 O O . ARG A 1 87 ? -32.960 -7.130 59.319 1.00 57.91 87 ARG A O 1
ATOM 705 N N . ILE A 1 88 ? -33.472 -9.312 59.540 1.00 57.75 88 ILE A N 1
ATOM 706 C CA . ILE A 1 88 ? -33.380 -9.377 60.994 1.00 57.75 88 ILE A CA 1
ATOM 707 C C . ILE A 1 88 ? -31.880 -9.329 61.295 1.00 57.75 88 ILE A C 1
ATOM 709 O O . ILE A 1 88 ? -31.228 -10.332 61.570 1.00 57.75 88 ILE A O 1
ATOM 713 N N . ARG A 1 89 ? -31.289 -8.137 61.158 1.00 56.19 89 ARG A N 1
ATOM 714 C CA . ARG A 1 89 ? -29.988 -7.817 61.715 1.00 56.19 89 ARG A CA 1
ATOM 715 C C . ARG A 1 89 ? -30.210 -7.956 63.205 1.00 56.19 89 ARG A C 1
ATOM 717 O O . ARG A 1 89 ? -30.887 -7.126 63.811 1.00 56.19 89 ARG A O 1
ATOM 724 N N . GLY A 1 90 ? -29.731 -9.076 63.741 1.00 62.28 90 GLY A N 1
ATOM 725 C CA . GLY A 1 90 ? -29.790 -9.398 65.153 1.00 62.28 90 GLY A CA 1
ATOM 726 C C . GLY A 1 90 ? -29.499 -8.145 65.963 1.00 62.28 90 GLY A C 1
ATOM 727 O O . GLY A 1 90 ? -28.449 -7.521 65.818 1.00 62.28 90 GLY A O 1
ATOM 728 N N . ARG A 1 91 ? -30.500 -7.749 66.744 1.00 67.81 91 ARG A N 1
ATOM 729 C CA . ARG A 1 91 ? -30.484 -6.614 67.659 1.00 67.81 91 ARG A CA 1
ATOM 730 C C . ARG A 1 91 ? -29.156 -6.597 68.430 1.00 67.81 91 ARG A C 1
ATOM 732 O O . ARG A 1 91 ? -28.956 -7.490 69.255 1.00 67.81 91 ARG A O 1
ATOM 739 N N . PRO A 1 92 ? -28.267 -5.608 68.230 1.00 64.94 92 PRO A N 1
ATOM 740 C CA . PRO A 1 92 ? -27.062 -5.505 69.037 1.00 64.94 92 PRO A CA 1
ATOM 741 C C . PRO A 1 92 ? -27.487 -5.091 70.446 1.00 64.94 92 PRO A C 1
ATOM 743 O O . PRO A 1 92 ? -28.055 -4.017 70.650 1.00 64.94 92 PRO A O 1
ATOM 746 N N . LYS A 1 93 ? -27.298 -5.982 71.419 1.00 64.12 93 LYS A N 1
ATOM 747 C CA . LYS A 1 93 ? -27.737 -5.804 72.805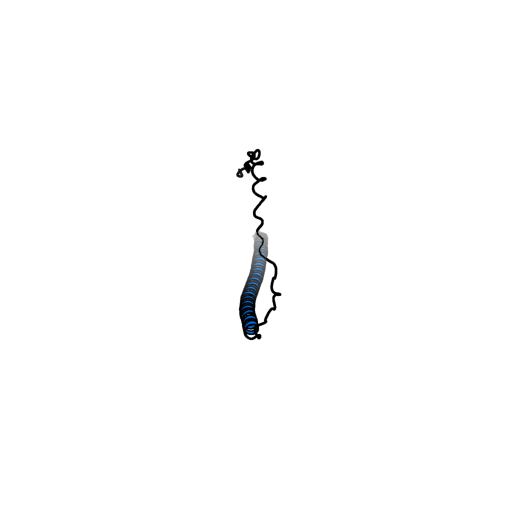 1.00 64.12 93 LYS A CA 1
ATOM 748 C C . LYS A 1 93 ? -26.515 -5.779 73.717 1.00 64.12 93 LYS A C 1
ATOM 750 O O . LYS A 1 93 ? -26.254 -6.735 74.436 1.00 64.12 93 LYS A O 1
ATOM 755 N N . ASN A 1 94 ? -25.758 -4.683 73.710 1.00 60.88 94 ASN A N 1
ATOM 756 C CA . ASN A 1 94 ? -24.703 -4.492 74.705 1.00 60.88 94 ASN A CA 1
ATOM 757 C C . ASN A 1 94 ? -24.260 -3.028 74.817 1.00 60.88 94 ASN A C 1
ATOM 759 O O . ASN A 1 94 ? -23.403 -2.544 74.090 1.00 60.88 94 ASN A O 1
ATOM 763 N N . ARG A 1 95 ? -24.910 -2.362 75.781 1.00 58.81 95 ARG A N 1
ATOM 764 C CA . ARG A 1 95 ? -24.408 -1.328 76.700 1.00 58.81 95 ARG A CA 1
ATOM 765 C C . ARG A 1 95 ? -23.120 -0.600 76.294 1.00 58.81 95 ARG A C 1
ATOM 767 O O . ARG A 1 95 ? -22.014 -1.088 76.501 1.00 58.81 95 ARG A O 1
ATOM 774 N N . MET A 1 96 ? -23.311 0.657 75.904 1.00 57.47 96 MET A N 1
ATOM 775 C CA . MET A 1 96 ? -22.342 1.737 76.076 1.00 57.47 96 MET A CA 1
ATOM 776 C C . MET A 1 96 ? -21.754 1.715 77.496 1.00 57.47 96 MET A C 1
ATOM 778 O O . MET A 1 96 ? -22.468 1.940 78.474 1.00 57.47 96 MET A O 1
ATOM 782 N N . ARG A 1 97 ? -20.448 1.466 77.605 1.00 47.38 97 ARG A N 1
ATOM 783 C CA . ARG A 1 97 ? -19.640 1.801 78.781 1.00 47.38 97 ARG A CA 1
ATOM 784 C C . ARG A 1 97 ? -18.334 2.405 78.274 1.00 47.38 97 ARG A C 1
ATOM 786 O O . ARG A 1 97 ? -17.412 1.688 77.911 1.00 47.38 97 ARG A O 1
ATOM 793 N N . SER A 1 98 ? -18.297 3.729 78.191 1.00 61.09 98 SER A N 1
ATOM 794 C CA . SER A 1 98 ? -17.100 4.506 77.874 1.00 61.09 98 SER A CA 1
ATOM 795 C C . SER A 1 98 ? -16.166 4.517 79.085 1.00 61.09 98 SER A C 1
ATOM 797 O O . SER A 1 98 ? -16.497 5.126 80.100 1.00 61.09 98 SER A O 1
ATOM 799 N N . ASN A 1 99 ? -15.011 3.856 79.003 1.00 61.03 99 ASN A N 1
ATOM 800 C CA . ASN A 1 99 ? -13.917 4.035 79.960 1.00 61.03 99 ASN A CA 1
ATOM 801 C C . ASN A 1 99 ? -12.827 4.924 79.341 1.00 61.03 99 ASN A C 1
ATOM 803 O O . ASN A 1 99 ? -11.751 4.482 78.953 1.00 61.03 99 ASN A O 1
ATOM 807 N N . THR A 1 100 ? -13.106 6.218 79.223 1.00 59.84 100 THR A N 1
ATOM 808 C CA . THR A 1 100 ? -12.076 7.213 78.903 1.00 59.84 100 THR A CA 1
ATOM 809 C C . THR A 1 100 ? -11.238 7.517 80.143 1.00 59.84 100 THR A C 1
ATOM 811 O O . THR A 1 100 ? -11.315 8.602 80.695 1.00 59.84 100 THR A O 1
ATOM 814 N N . GLU A 1 101 ? -10.432 6.557 80.575 1.00 56.84 101 GLU A N 1
ATOM 815 C CA . GLU A 1 101 ? -9.322 6.750 81.506 1.00 56.84 101 GLU A CA 1
ATOM 816 C C . GLU A 1 101 ? -8.215 5.799 81.038 1.00 56.84 101 GLU A C 1
ATOM 818 O O . GLU A 1 101 ? -8.453 4.598 80.938 1.00 56.84 101 GLU A O 1
ATOM 823 N N . ASN A 1 102 ? -7.043 6.354 80.686 1.00 58.69 102 ASN A N 1
ATOM 824 C CA . ASN A 1 102 ? -5.722 5.697 80.530 1.00 58.69 102 ASN A CA 1
ATOM 825 C C . ASN A 1 102 ? -4.960 5.869 79.196 1.00 58.69 102 ASN A C 1
ATOM 827 O O . ASN A 1 102 ? -3.840 5.376 79.102 1.00 58.69 102 ASN A O 1
ATOM 831 N N . GLN A 1 103 ? -5.438 6.619 78.192 1.00 56.06 103 GLN A N 1
ATOM 832 C CA . GLN A 1 103 ? -4.650 6.823 76.950 1.00 56.06 103 GLN A CA 1
ATOM 833 C C . GLN A 1 103 ? -3.895 8.162 76.828 1.00 56.06 103 GLN A C 1
ATOM 835 O O . GLN A 1 103 ? -3.189 8.371 75.845 1.00 56.06 103 GLN A O 1
ATOM 840 N N . ILE A 1 104 ? -3.945 9.051 77.828 1.00 54.53 104 ILE A N 1
ATOM 841 C CA . ILE A 1 104 ? -3.237 10.350 77.760 1.00 54.53 104 ILE A CA 1
ATOM 842 C C . ILE A 1 104 ? -1.745 10.240 78.165 1.00 54.53 104 ILE A C 1
ATOM 844 O O . ILE A 1 104 ? -0.955 11.135 77.880 1.00 54.53 104 ILE A O 1
ATOM 848 N N . ALA A 1 105 ? -1.293 9.127 78.756 1.00 56.47 105 ALA A N 1
ATOM 849 C CA . ALA A 1 105 ? 0.042 9.072 79.369 1.00 56.47 105 ALA A CA 1
ATOM 850 C C . ALA A 1 105 ? 1.231 8.767 78.425 1.00 56.47 105 ALA A C 1
ATOM 852 O O . ALA A 1 105 ? 2.371 8.996 78.824 1.00 56.47 105 ALA A O 1
ATOM 853 N N . ASN A 1 106 ? 1.030 8.295 77.183 1.00 60.09 106 ASN A N 1
ATOM 854 C CA . ASN A 1 106 ? 2.128 7.633 76.443 1.00 60.09 106 ASN A CA 1
ATOM 855 C C . ASN A 1 106 ? 2.578 8.264 75.109 1.00 60.09 106 ASN A C 1
ATOM 857 O O . ASN A 1 106 ? 3.461 7.711 74.456 1.00 60.09 106 ASN A O 1
ATOM 861 N N . ALA A 1 107 ? 2.067 9.431 74.698 1.00 49.41 107 ALA A N 1
ATOM 862 C CA . ALA A 1 107 ? 2.449 10.036 73.407 1.00 49.41 107 ALA A CA 1
ATOM 863 C C . ALA A 1 107 ? 3.415 11.238 73.498 1.00 49.41 107 ALA A C 1
ATOM 865 O O . ALA A 1 107 ? 3.760 11.830 72.476 1.00 49.41 107 ALA A O 1
ATOM 866 N N . SER A 1 108 ? 3.912 11.594 74.687 1.00 57.53 108 SER A N 1
ATOM 867 C CA . SER A 1 108 ? 4.824 12.734 74.883 1.00 57.53 108 SER A CA 1
ATOM 868 C C . SER A 1 108 ? 6.306 12.350 74.986 1.00 57.53 108 SER A C 1
ATOM 870 O O . SER A 1 108 ? 7.077 13.075 75.599 1.00 57.53 108 SER A O 1
ATOM 872 N N . LYS A 1 109 ? 6.773 11.242 74.385 1.00 56.28 109 LYS A N 1
ATOM 873 C CA . LYS A 1 109 ? 8.219 10.909 74.365 1.00 56.28 109 LYS A CA 1
ATOM 874 C C . LYS A 1 109 ? 8.711 10.236 73.077 1.00 56.28 109 LYS A C 1
ATOM 876 O O . LYS A 1 109 ? 9.397 9.224 73.140 1.00 56.28 109 LYS A O 1
ATOM 881 N N . LYS A 1 110 ? 8.445 10.801 71.888 1.00 53.94 110 LYS A N 1
ATOM 882 C CA . LYS A 1 110 ? 9.298 10.513 70.705 1.00 53.94 110 LYS A CA 1
ATOM 883 C C . LYS A 1 110 ? 9.257 11.559 69.579 1.00 53.94 110 LYS A C 1
ATOM 885 O O . LYS A 1 110 ? 9.184 11.218 68.408 1.00 53.94 110 LYS A O 1
ATOM 890 N N . LYS A 1 111 ? 9.393 12.851 69.902 1.00 52.19 111 LYS A N 1
ATOM 891 C CA . LYS A 1 111 ? 9.889 13.865 68.943 1.00 52.19 111 LYS A CA 1
ATOM 892 C C . LYS A 1 111 ? 11.307 14.304 69.327 1.00 52.19 111 LYS A C 1
ATOM 894 O O . LYS A 1 111 ? 11.553 15.432 69.728 1.00 52.19 111 LYS A O 1
ATOM 899 N N . LYS A 1 112 ? 12.268 13.388 69.205 1.00 52.53 112 LYS A N 1
ATOM 900 C CA . LYS A 1 112 ? 13.695 13.720 69.074 1.00 52.53 112 LYS A CA 1
ATOM 901 C C . LYS A 1 112 ? 14.309 12.689 68.122 1.00 52.53 112 LYS A C 1
ATOM 903 O O . LYS A 1 112 ? 14.197 11.497 68.375 1.00 52.53 112 LYS A O 1
ATOM 908 N N . LYS A 1 113 ? 14.934 13.182 67.046 1.00 51.50 113 LYS A N 1
ATOM 909 C CA . LYS A 1 113 ? 15.555 12.470 65.903 1.00 51.50 113 LYS A CA 1
ATOM 910 C C . LYS A 1 113 ? 14.618 11.975 64.788 1.00 51.50 113 LYS A C 1
ATOM 912 O O . LYS A 1 113 ? 14.293 10.800 64.713 1.00 51.50 113 LYS A O 1
ATOM 917 N N . LYS A 1 114 ? 14.305 12.881 63.855 1.00 44.16 114 LYS A N 1
ATOM 918 C CA . LYS A 1 114 ? 14.431 12.673 62.392 1.00 44.16 114 LYS A CA 1
ATOM 919 C C . LYS A 1 114 ? 14.382 14.042 61.682 1.00 44.16 114 LYS A C 1
ATOM 921 O O . LYS A 1 114 ? 13.456 14.371 60.960 1.00 44.16 114 LYS A O 1
ATOM 926 N N . LYS A 1 115 ? 15.385 14.885 61.966 1.00 52.31 115 LYS A N 1
ATOM 927 C CA . LYS A 1 115 ? 15.884 15.895 61.017 1.00 52.31 115 LYS A CA 1
ATOM 928 C C . LYS A 1 115 ? 17.155 15.287 60.412 1.00 52.31 115 LYS A C 1
ATOM 930 O O . LYS A 1 115 ? 18.139 15.167 61.135 1.00 52.31 115 LYS A O 1
ATOM 935 N N . LYS A 1 116 ? 17.051 14.809 59.170 1.00 46.22 116 LYS A N 1
ATOM 936 C CA . LYS A 1 116 ? 18.037 14.166 58.263 1.00 46.22 116 LYS A CA 1
ATOM 937 C C . LYS A 1 116 ? 17.272 13.016 57.599 1.00 46.22 116 LYS A C 1
ATOM 939 O O . LYS A 1 116 ? 16.820 12.132 58.311 1.00 46.22 116 LYS A O 1
ATOM 944 N N . ALA A 1 117 ? 17.020 12.962 56.305 1.00 45.38 117 ALA A N 1
ATOM 945 C CA . ALA A 1 117 ? 17.585 13.671 55.180 1.00 45.38 117 ALA A CA 1
ATOM 946 C C . ALA A 1 117 ? 16.429 14.006 54.233 1.00 45.38 117 ALA A C 1
ATOM 948 O O . ALA A 1 117 ? 15.667 13.122 53.846 1.00 45.38 117 ALA A O 1
ATOM 949 N N . VAL A 1 118 ? 16.276 15.294 53.932 1.00 43.53 118 VAL A N 1
ATOM 950 C CA . VAL A 1 118 ? 15.558 15.728 52.737 1.00 43.53 118 VAL A CA 1
ATOM 951 C C . VAL A 1 118 ? 16.414 15.226 51.583 1.00 43.53 118 VAL A C 1
ATOM 953 O O . VAL A 1 118 ? 17.602 15.525 51.514 1.00 43.53 118 VAL A O 1
ATOM 956 N N . SER A 1 119 ? 15.836 14.339 50.793 1.00 52.75 119 SER A N 1
ATOM 957 C CA . SER A 1 119 ? 16.449 13.683 49.652 1.00 52.75 119 SER A CA 1
ATOM 958 C C . SER A 1 119 ? 16.914 14.714 48.622 1.00 52.75 119 SER A C 1
ATOM 960 O O . SER A 1 119 ? 16.100 15.233 47.861 1.00 52.75 119 SER A O 1
ATOM 962 N N . GLU A 1 120 ? 18.217 14.990 48.580 1.00 50.00 120 GLU A N 1
ATOM 963 C CA . GLU A 1 120 ? 18.881 15.514 47.386 1.00 50.00 120 GLU A CA 1
ATOM 964 C C . GLU A 1 120 ? 18.905 14.398 46.337 1.00 50.00 120 GLU A C 1
ATOM 966 O O . GLU A 1 120 ? 19.813 13.569 46.308 1.00 50.00 120 GLU A O 1
ATOM 971 N N . ILE A 1 121 ? 17.890 14.347 45.475 1.00 51.09 121 ILE A N 1
ATOM 972 C CA . ILE A 1 121 ? 18.018 13.656 44.191 1.00 51.09 121 ILE A CA 1
ATOM 973 C C . ILE A 1 121 ? 18.551 14.693 43.211 1.00 51.09 121 ILE A C 1
ATOM 975 O O . ILE A 1 121 ? 17.812 15.426 42.560 1.00 51.09 121 ILE A O 1
ATOM 979 N N . LYS A 1 122 ? 19.879 14.766 43.167 1.00 53.44 122 LYS A N 1
ATOM 980 C CA . LYS A 1 122 ? 20.636 15.314 42.051 1.00 53.44 122 LYS A CA 1
ATOM 981 C C . LYS A 1 122 ? 20.541 14.291 40.918 1.00 53.44 122 LYS A C 1
ATOM 983 O O . LYS A 1 122 ? 21.220 13.271 40.975 1.00 53.44 122 LYS A O 1
ATOM 988 N N . LEU A 1 123 ? 19.696 14.541 39.920 1.00 52.38 123 LEU A N 1
ATOM 989 C CA . LEU A 1 123 ? 19.789 13.855 38.633 1.00 52.38 123 LEU A CA 1
ATOM 990 C C . LEU A 1 123 ? 20.068 14.908 37.563 1.00 52.38 123 LEU A C 1
ATOM 992 O O . LEU A 1 123 ? 19.296 15.841 37.367 1.00 52.38 123 LEU A O 1
ATOM 996 N N . MET A 1 124 ? 21.264 14.784 37.000 1.00 49.41 124 MET A N 1
ATOM 997 C CA . MET A 1 124 ? 21.873 15.646 35.999 1.00 49.41 124 MET A CA 1
ATOM 998 C C . MET A 1 124 ? 20.954 15.780 34.781 1.00 49.41 124 MET A C 1
ATOM 1000 O O . MET A 1 124 ? 20.498 14.776 34.237 1.00 49.41 124 MET A O 1
ATOM 1004 N N . CYS A 1 125 ? 20.688 17.020 34.368 1.00 49.91 125 CYS A N 1
ATOM 1005 C CA . CYS A 1 125 ? 20.199 17.293 33.024 1.00 49.91 125 CYS A CA 1
ATOM 1006 C C . CYS A 1 125 ? 21.268 16.832 32.025 1.00 49.91 125 CYS A C 1
ATOM 1008 O O . CYS A 1 125 ? 22.455 17.044 32.262 1.00 49.91 125 CYS A O 1
ATOM 1010 N N . PHE A 1 126 ? 20.814 16.158 30.973 1.00 51.56 126 PHE A N 1
ATOM 1011 C CA . PHE A 1 126 ? 21.608 15.666 29.854 1.00 51.56 126 PHE A CA 1
ATOM 1012 C C . PHE A 1 126 ? 22.348 16.824 29.172 1.00 51.56 126 PHE A C 1
ATOM 1014 O O . PHE A 1 126 ? 21.704 17.808 28.804 1.00 51.56 126 PHE A O 1
ATOM 1021 N N . ASP A 1 127 ? 23.664 16.676 29.024 1.00 57.53 127 ASP A N 1
ATOM 1022 C CA . ASP A 1 127 ? 24.448 17.392 28.012 1.00 57.53 127 ASP A CA 1
ATOM 1023 C C . ASP A 1 127 ? 24.280 16.698 26.650 1.00 57.53 127 ASP A C 1
ATOM 1025 O O . ASP A 1 127 ? 24.249 15.440 26.631 1.00 57.53 127 ASP A O 1
#

pLDDT: mean 75.14, std 18.37, range [43.53, 98.56]

Organism: Arachis hypogaea (NCBI:txid3818)

Foldseek 3Di:
DDDDPPPVVVVVVVVVVVVVVVVVVVVVVVVVVVVVVVVVVVVVVVVVVVVVVVVVVVVVVVVVVVVVVVVVVVVVVVVVPPDPPPPCPPPPDDDDDDPPPDDPPPDPPPPDDDPDDPDPPDDDDDD

Secondary structure (DSSP, 8-state):
------SSHHHHHHHHHHHHHHHHHHHHHHHHHHHHHHHHHHHHHHHHHHHHHHHHHHHHHHHHHHHHHHHHHHHHHHHHHS-------------------SSSSSSSS--SS----------PPP-

Sequence (127 aa):
MHIKSSYGEPLLELRSRKIDNLVIRSHNICEFALESEELTAILQCAYDNVMTEMQEHKVKSKEKYLLSHENASLDQINDLQSPPLVRIRGRPKNRMRSNTENQIANASKKKKKKKKAVSEIKLMCFD

Radius of gyration: 45.45 Å; chains: 1; bounding box: 78×27×140 Å